Protein AF-A0A1W1VEY4-F1 (afdb_monomer_lite)

Sequence (80 aa):
MIILEKPYVSELLINSLIEDNIPVLKNAVLEEMAEKNKLKVLAEQEFKNRITVDTKLYSNSENALGWIAANLPDYYEEKK

Structure (mmCIF, N/CA/C/O backbone):
data_AF-A0A1W1VEY4-F1
#
_entry.id   AF-A0A1W1VEY4-F1
#
loop_
_atom_site.group_PDB
_atom_site.id
_atom_site.type_symbol
_atom_site.label_atom_id
_atom_site.label_alt_id
_atom_site.label_comp_id
_atom_site.label_asym_id
_atom_site.label_entity_id
_atom_site.label_seq_id
_atom_site.pdbx_PDB_ins_code
_atom_site.Cartn_x
_atom_site.Cartn_y
_atom_site.Cartn_z
_atom_site.occupancy
_atom_site.B_iso_or_equiv
_atom_site.auth_seq_id
_atom_site.auth_comp_id
_atom_site.auth_asym_id
_atom_site.auth_atom_id
_atom_site.pdbx_PDB_model_num
ATOM 1 N N . MET A 1 1 ? -2.634 2.706 -6.432 1.00 93.44 1 MET A N 1
ATOM 2 C CA . MET A 1 1 ? -2.211 1.732 -5.394 1.00 93.44 1 MET A CA 1
ATOM 3 C C . MET A 1 1 ? -1.157 2.383 -4.520 1.00 93.44 1 MET A C 1
ATOM 5 O O . MET A 1 1 ? -0.576 3.367 -4.968 1.00 93.44 1 MET A O 1
ATOM 9 N N . ILE A 1 2 ? -0.910 1.873 -3.314 1.00 94.31 2 ILE A N 1
ATOM 10 C CA . ILE A 1 2 ? 0.050 2.483 -2.384 1.00 94.31 2 ILE A CA 1
ATOM 11 C C . ILE A 1 2 ? 0.985 1.448 -1.742 1.00 94.31 2 ILE A C 1
ATOM 13 O O . ILE A 1 2 ? 0.589 0.308 -1.496 1.00 94.31 2 ILE A O 1
ATOM 17 N N . ILE A 1 3 ? 2.220 1.856 -1.464 1.00 93.81 3 ILE A N 1
ATOM 18 C CA . ILE A 1 3 ? 3.167 1.134 -0.607 1.00 93.81 3 ILE A CA 1
ATOM 19 C C . ILE A 1 3 ? 3.268 1.904 0.713 1.00 93.81 3 ILE A C 1
ATOM 21 O O . ILE A 1 3 ? 3.488 3.114 0.701 1.00 93.81 3 ILE A O 1
ATOM 25 N N . LEU A 1 4 ? 3.060 1.215 1.838 1.00 92.50 4 LEU A N 1
ATOM 26 C CA . LEU A 1 4 ? 3.166 1.803 3.173 1.00 92.50 4 LEU A CA 1
ATOM 27 C C . LEU A 1 4 ? 4.519 1.472 3.788 1.00 92.50 4 LEU A C 1
ATOM 29 O O . LEU A 1 4 ? 4.807 0.316 4.062 1.00 92.50 4 LEU A O 1
ATOM 33 N N . GLU A 1 5 ? 5.313 2.489 4.065 1.00 91.44 5 GLU A N 1
ATOM 34 C CA . GLU A 1 5 ? 6.644 2.373 4.644 1.00 91.44 5 GLU A CA 1
ATOM 35 C C . GLU A 1 5 ? 6.747 3.157 5.958 1.00 91.44 5 GLU A C 1
ATOM 37 O O . GLU A 1 5 ? 6.100 4.189 6.163 1.00 91.44 5 GLU A O 1
ATOM 42 N N . LYS A 1 6 ? 7.582 2.664 6.875 1.00 84.31 6 LYS A N 1
ATOM 43 C CA . LYS A 1 6 ? 7.903 3.375 8.117 1.00 84.31 6 LYS A CA 1
ATOM 44 C C . LYS A 1 6 ? 8.818 4.576 7.835 1.00 84.31 6 LYS A C 1
ATOM 46 O O . LYS A 1 6 ? 9.530 4.582 6.829 1.00 84.31 6 LYS A O 1
ATOM 51 N N . PRO A 1 7 ? 8.841 5.583 8.728 1.00 77.88 7 PRO A N 1
ATOM 52 C CA . PRO A 1 7 ? 8.089 5.684 9.988 1.00 77.88 7 PRO A CA 1
ATOM 53 C C . PRO A 1 7 ? 6.696 6.330 9.858 1.00 77.88 7 PRO A C 1
ATOM 55 O O . PRO A 1 7 ? 5.972 6.413 10.846 1.00 77.88 7 PRO A O 1
ATOM 58 N N . TYR A 1 8 ? 6.303 6.797 8.672 1.00 72.31 8 TYR A N 1
ATOM 59 C CA . TYR A 1 8 ? 5.195 7.745 8.515 1.00 72.31 8 TYR A CA 1
ATOM 60 C C . TYR A 1 8 ? 3.873 7.096 8.096 1.00 72.31 8 TYR A C 1
ATOM 62 O O . TYR A 1 8 ? 3.366 7.356 7.009 1.00 72.31 8 TYR A O 1
ATOM 70 N N . VAL A 1 9 ? 3.273 6.275 8.955 1.00 84.25 9 VAL A N 1
ATOM 71 C CA . VAL A 1 9 ? 1.915 5.748 8.729 1.00 84.25 9 VAL A CA 1
ATOM 72 C C . VAL A 1 9 ? 0.952 6.436 9.696 1.00 84.25 9 VAL A C 1
ATOM 74 O O . VAL A 1 9 ? 0.972 6.150 10.889 1.00 84.25 9 VAL A O 1
ATOM 77 N N . SER A 1 10 ? 0.147 7.381 9.201 1.00 87.31 10 SER A N 1
ATOM 78 C CA . SER A 1 10 ? -0.832 8.110 10.019 1.00 87.31 10 SER A CA 1
ATOM 79 C C . SER A 1 10 ? -2.201 7.431 10.009 1.00 87.31 10 SER A C 1
ATOM 81 O O . SER A 1 10 ? -2.595 6.842 9.005 1.00 87.31 10 SER A O 1
ATOM 83 N N . GLU A 1 11 ? -2.966 7.572 11.093 1.00 88.44 11 GLU A N 1
ATOM 84 C CA . GLU A 1 11 ? -4.346 7.064 11.163 1.00 88.44 11 GLU A CA 1
ATOM 85 C C . GLU A 1 11 ? -5.234 7.655 10.060 1.00 88.44 11 GLU A C 1
ATOM 87 O O . GLU A 1 11 ? -6.029 6.940 9.460 1.00 88.44 11 GLU A O 1
ATOM 92 N N . LEU A 1 12 ? -5.050 8.941 9.726 1.00 90.56 12 LEU A N 1
ATOM 93 C CA . LEU A 1 12 ? -5.775 9.592 8.630 1.00 90.56 12 LEU A CA 1
ATOM 94 C C . LEU A 1 12 ? -5.529 8.876 7.299 1.00 90.56 12 LEU A C 1
ATOM 96 O O . LEU A 1 12 ? -6.487 8.561 6.601 1.00 90.56 12 LEU A O 1
ATOM 100 N N . LEU A 1 13 ? -4.265 8.574 6.974 1.00 91.12 13 LEU A N 1
ATOM 101 C CA . LEU A 1 13 ? -3.926 7.842 5.755 1.00 91.12 13 LEU A CA 1
ATOM 102 C C . LEU A 1 13 ? -4.611 6.474 5.741 1.00 91.12 13 LEU A C 1
ATOM 104 O O . LEU A 1 13 ? -5.208 6.100 4.739 1.00 91.12 13 LEU A O 1
ATOM 108 N N . ILE A 1 14 ? -4.551 5.738 6.849 1.00 91.44 14 ILE A N 1
ATOM 109 C CA . ILE A 1 14 ? -5.158 4.408 6.947 1.00 91.44 14 ILE A CA 1
ATOM 110 C C . ILE A 1 14 ? -6.669 4.460 6.759 1.00 91.44 14 ILE A C 1
ATOM 112 O O . ILE A 1 14 ? -7.194 3.674 5.972 1.00 91.44 14 ILE A O 1
ATOM 116 N N . ASN A 1 15 ? -7.345 5.410 7.401 1.00 92.69 15 ASN A N 1
ATOM 117 C CA . ASN A 1 15 ? -8.783 5.601 7.240 1.00 92.69 15 ASN A CA 1
ATOM 118 C C . ASN A 1 15 ? -9.140 5.886 5.779 1.00 92.69 15 ASN A C 1
ATOM 120 O O . ASN A 1 15 ? -9.965 5.169 5.219 1.00 92.69 15 ASN A O 1
ATOM 124 N N . SER A 1 16 ? -8.427 6.802 5.114 1.00 92.94 16 SER A N 1
ATOM 125 C CA . SER A 1 16 ? -8.650 7.080 3.690 1.00 92.94 16 SER A CA 1
ATOM 126 C C . SER A 1 16 ? -8.433 5.844 2.807 1.00 92.94 16 SER A C 1
ATOM 128 O O . SER A 1 16 ? -9.223 5.579 1.906 1.00 92.94 16 SER A O 1
ATOM 130 N N . LEU A 1 17 ? -7.402 5.033 3.077 1.00 94.25 17 LEU A N 1
ATOM 131 C CA . LEU A 1 17 ? -7.151 3.800 2.317 1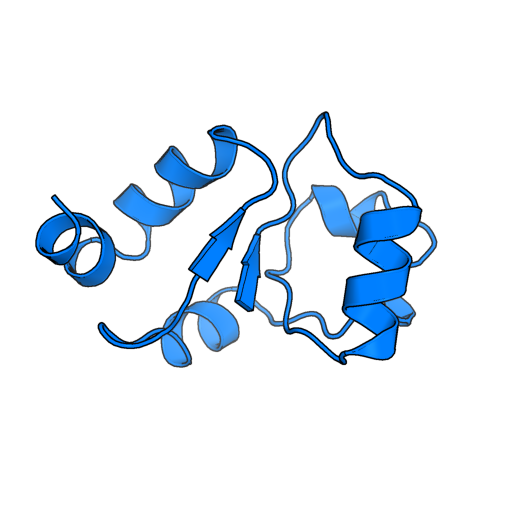.00 94.25 17 LEU A CA 1
ATOM 132 C C . LEU A 1 17 ? -8.259 2.753 2.499 1.00 94.25 17 LEU A C 1
ATOM 134 O O . LEU A 1 17 ? -8.562 2.020 1.553 1.00 94.25 17 LEU A O 1
ATOM 138 N N . ILE A 1 18 ? -8.846 2.671 3.696 1.00 94.12 18 ILE A N 1
ATOM 139 C CA . ILE A 1 18 ? -9.982 1.792 3.992 1.00 94.12 18 ILE A CA 1
ATOM 140 C C . ILE A 1 18 ? -11.239 2.298 3.274 1.00 94.12 18 ILE A C 1
ATOM 142 O O . ILE A 1 18 ? -11.885 1.516 2.575 1.00 94.12 18 ILE A O 1
ATOM 146 N N . GLU A 1 19 ? -11.561 3.586 3.421 1.00 95.25 19 GLU A N 1
ATOM 147 C CA . GLU A 1 19 ? -12.754 4.228 2.852 1.00 95.25 19 GLU A CA 1
ATOM 148 C C . GLU A 1 19 ? -12.783 4.133 1.322 1.00 95.25 19 GLU A C 1
ATOM 150 O O . GLU A 1 19 ? -13.767 3.666 0.747 1.00 95.25 19 GLU A O 1
ATOM 155 N N . ASP A 1 20 ? -11.671 4.467 0.666 1.00 94.69 20 ASP A N 1
ATOM 156 C CA . ASP A 1 20 ? -11.558 4.450 -0.796 1.00 94.69 20 ASP A CA 1
ATOM 157 C C . ASP A 1 20 ? -11.219 3.057 -1.362 1.00 94.69 20 ASP A C 1
ATOM 159 O O . ASP A 1 20 ? -11.057 2.879 -2.573 1.00 94.69 20 ASP A O 1
ATOM 163 N N . ASN A 1 21 ? -11.090 2.043 -0.497 1.00 94.00 21 ASN A N 1
ATOM 164 C CA . ASN A 1 21 ? -10.728 0.671 -0.860 1.00 94.00 21 ASN A CA 1
ATOM 165 C C . ASN A 1 21 ? -9.446 0.598 -1.721 1.00 94.00 21 ASN A C 1
ATOM 167 O O . ASN A 1 21 ? -9.346 -0.180 -2.685 1.00 94.00 21 ASN A O 1
ATOM 171 N N . ILE A 1 22 ? -8.457 1.432 -1.390 1.00 94.56 22 ILE A N 1
ATOM 172 C CA . ILE A 1 22 ? -7.220 1.566 -2.160 1.00 94.56 22 ILE A CA 1
ATOM 173 C C . ILE A 1 22 ? -6.329 0.339 -1.902 1.00 94.56 22 ILE A C 1
ATOM 175 O O . ILE A 1 22 ? -6.036 0.026 -0.748 1.00 94.56 22 ILE A O 1
ATOM 179 N N . PRO A 1 23 ? -5.851 -0.359 -2.953 1.00 95.25 23 PRO A N 1
ATOM 180 C CA . PRO A 1 23 ? -4.980 -1.513 -2.771 1.00 95.25 23 PRO A CA 1
ATOM 181 C C . PRO A 1 23 ? -3.603 -1.141 -2.206 1.00 95.25 23 PRO A C 1
ATOM 183 O O . PRO A 1 23 ? -2.944 -0.231 -2.727 1.00 95.25 23 PRO A O 1
ATOM 186 N N . VAL A 1 24 ? -3.159 -1.908 -1.206 1.00 94.62 24 VAL A N 1
ATOM 187 C CA . VAL A 1 24 ? -1.880 -1.747 -0.497 1.00 94.62 24 VAL A CA 1
ATOM 188 C C . VAL A 1 24 ? -0.999 -2.985 -0.678 1.00 94.62 24 VAL A C 1
ATOM 190 O O . VAL A 1 24 ? -1.497 -4.112 -0.636 1.00 94.62 24 VAL A O 1
ATOM 193 N N . LEU A 1 25 ? 0.309 -2.794 -0.858 1.00 94.81 25 LEU A N 1
ATOM 194 C CA . LEU A 1 25 ? 1.281 -3.891 -0.918 1.00 94.81 25 LEU A CA 1
ATOM 195 C C . LEU A 1 25 ? 1.429 -4.582 0.445 1.00 94.81 25 LEU A C 1
ATOM 197 O O . LEU A 1 25 ? 1.717 -3.918 1.436 1.00 94.81 25 LEU A O 1
ATOM 201 N N . LYS A 1 26 ? 1.317 -5.916 0.484 1.00 93.00 26 LYS A N 1
ATOM 202 C CA . LYS A 1 26 ? 1.655 -6.728 1.660 1.00 93.00 26 LYS A CA 1
ATOM 203 C C . LYS A 1 26 ? 3.151 -6.630 1.972 1.00 93.00 26 LYS A C 1
ATOM 205 O O . LYS A 1 26 ? 3.964 -7.166 1.225 1.00 93.00 26 LYS A O 1
ATOM 210 N N . ASN A 1 27 ? 3.496 -6.013 3.097 1.00 90.62 27 ASN A N 1
ATOM 211 C CA . ASN A 1 27 ? 4.861 -5.915 3.612 1.00 90.62 27 ASN A CA 1
ATOM 212 C C . ASN A 1 27 ? 4.885 -6.001 5.151 1.00 90.62 27 ASN A C 1
ATOM 214 O O . ASN A 1 27 ? 3.837 -6.098 5.793 1.00 90.62 27 ASN A O 1
ATOM 218 N N . ALA A 1 28 ? 6.084 -5.949 5.737 1.00 88.94 28 ALA A N 1
ATOM 219 C CA . ALA A 1 28 ? 6.280 -6.038 7.186 1.00 88.94 28 ALA A CA 1
ATOM 220 C C . ALA A 1 28 ? 5.540 -4.931 7.961 1.00 88.94 28 ALA A C 1
ATOM 222 O O . ALA A 1 28 ? 5.014 -5.188 9.040 1.00 88.94 28 ALA A O 1
ATOM 223 N N . VAL A 1 29 ? 5.424 -3.727 7.383 1.00 89.00 29 VAL A N 1
ATOM 224 C CA . VAL A 1 29 ? 4.709 -2.604 8.010 1.00 89.00 29 VAL A CA 1
ATOM 225 C C . VAL A 1 29 ? 3.255 -2.972 8.283 1.00 89.00 29 VAL A C 1
ATOM 227 O O . VAL A 1 29 ? 2.778 -2.764 9.395 1.00 89.00 29 VAL A O 1
ATOM 230 N N . LEU A 1 30 ? 2.567 -3.588 7.318 1.00 86.81 30 LEU A N 1
ATOM 231 C CA . LEU A 1 30 ? 1.193 -4.051 7.516 1.00 86.81 30 LEU A CA 1
ATOM 232 C C . LEU A 1 30 ? 1.078 -5.150 8.571 1.00 86.81 30 LEU A C 1
ATOM 234 O O . LEU A 1 30 ? 0.043 -5.246 9.221 1.00 86.81 30 LEU A O 1
ATOM 238 N N . GLU A 1 31 ? 2.090 -5.998 8.754 1.00 84.44 31 GLU A N 1
ATOM 239 C CA . GLU A 1 31 ? 2.010 -7.076 9.745 1.00 84.44 31 GLU A CA 1
ATOM 240 C C . GLU A 1 31 ? 1.942 -6.546 11.178 1.00 84.44 31 GLU A C 1
ATOM 242 O O . GLU A 1 31 ? 1.236 -7.137 12.004 1.00 84.44 31 GLU A O 1
ATOM 247 N N . GLU A 1 32 ? 2.599 -5.412 11.422 1.00 84.94 32 GLU A N 1
ATOM 248 C CA . GLU A 1 32 ? 2.643 -4.691 12.695 1.00 84.94 32 GLU A CA 1
ATOM 249 C C . GLU A 1 32 ? 1.406 -3.807 12.937 1.00 84.94 32 GLU A C 1
ATOM 251 O O . GLU A 1 32 ? 1.204 -3.305 14.042 1.00 84.94 32 GLU A O 1
ATOM 256 N N . MET A 1 33 ? 0.548 -3.626 11.929 1.00 84.12 33 MET A N 1
ATOM 257 C CA . MET A 1 33 ? -0.653 -2.802 12.033 1.00 84.12 33 MET A CA 1
ATOM 258 C C . MET A 1 33 ? -1.856 -3.582 12.571 1.00 84.12 33 MET A C 1
ATOM 260 O O . MET A 1 33 ? -2.236 -4.628 12.040 1.00 84.12 33 MET A O 1
ATOM 264 N N . ALA A 1 34 ? -2.542 -3.011 13.563 1.00 79.75 34 ALA A N 1
ATOM 265 C CA . ALA A 1 34 ? -3.778 -3.577 14.110 1.00 79.75 34 ALA A CA 1
ATOM 266 C C . ALA A 1 34 ? -4.916 -3.645 13.069 1.00 79.75 34 ALA A C 1
ATOM 268 O O . ALA A 1 34 ? -5.740 -4.558 13.088 1.00 79.75 34 ALA A O 1
ATOM 269 N N . GLU A 1 35 ? -4.947 -2.702 12.126 1.00 83.12 35 GLU A N 1
ATOM 270 C CA . GLU A 1 35 ? -6.048 -2.518 11.170 1.00 83.12 35 GLU A CA 1
ATOM 271 C C . GLU A 1 35 ? -5.833 -3.213 9.824 1.00 83.12 35 GLU A C 1
ATOM 273 O O . GLU A 1 35 ? -6.641 -3.063 8.909 1.00 83.12 35 GLU A O 1
ATOM 278 N N . LYS A 1 36 ? -4.780 -4.029 9.703 1.00 80.00 36 LYS A N 1
ATOM 279 C CA . LYS A 1 36 ? -4.405 -4.709 8.454 1.00 80.00 36 LYS A CA 1
ATOM 280 C C . LYS A 1 36 ? -5.532 -5.517 7.810 1.00 80.00 36 LYS A C 1
ATOM 282 O O . LYS A 1 36 ? -5.579 -5.629 6.593 1.00 80.00 36 LYS A O 1
ATOM 287 N N . ASN A 1 37 ? -6.460 -6.035 8.616 1.00 86.00 37 ASN A N 1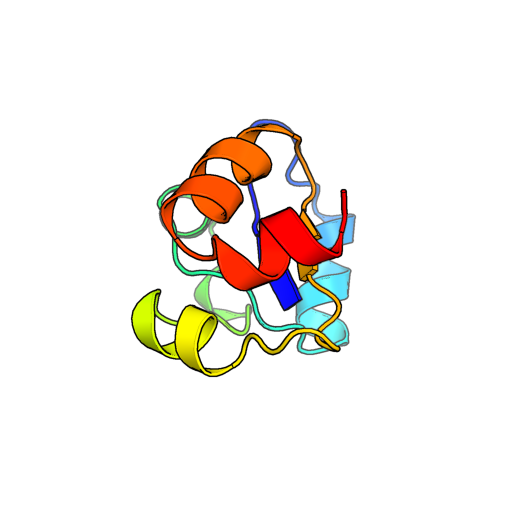
ATOM 288 C CA . ASN A 1 37 ? -7.603 -6.821 8.146 1.00 86.00 37 ASN A CA 1
ATOM 289 C C . ASN A 1 37 ? -8.712 -5.966 7.501 1.00 86.00 37 ASN A C 1
ATOM 291 O O . ASN A 1 37 ? -9.570 -6.514 6.817 1.00 86.00 37 ASN A O 1
ATOM 295 N N . LYS A 1 38 ? -8.720 -4.646 7.736 1.00 91.38 38 LYS A N 1
ATOM 296 C CA . LYS A 1 38 ? -9.663 -3.701 7.113 1.00 91.38 38 LYS A CA 1
ATOM 297 C C . LYS A 1 38 ? -9.140 -3.156 5.782 1.00 91.38 38 LYS A C 1
ATOM 299 O O . LYS A 1 38 ? -9.919 -2.671 4.968 1.00 91.38 38 LYS A O 1
ATOM 304 N N . LEU A 1 39 ? -7.824 -3.206 5.578 1.00 92.56 39 LEU A N 1
ATOM 305 C CA . LEU A 1 39 ? -7.172 -2.723 4.369 1.00 92.56 39 LEU A CA 1
ATOM 306 C C . LEU A 1 39 ? -7.309 -3.735 3.233 1.00 92.56 39 LEU A C 1
ATOM 308 O O . LEU A 1 39 ? -7.281 -4.951 3.432 1.00 92.56 39 LEU A O 1
ATOM 312 N N . LYS A 1 40 ? -7.372 -3.226 2.004 1.00 94.75 40 LYS A N 1
ATOM 313 C CA . LYS A 1 40 ? -7.285 -4.055 0.804 1.00 94.75 40 LYS A CA 1
ATOM 314 C C . LYS A 1 40 ? -5.828 -4.425 0.529 1.00 94.75 40 LYS A C 1
ATOM 316 O O . LYS A 1 40 ? -5.136 -3.761 -0.242 1.00 94.75 40 LYS A O 1
ATOM 321 N N . VAL A 1 41 ? -5.363 -5.485 1.174 1.00 94.19 41 VAL A N 1
ATOM 322 C CA . VAL A 1 41 ? -3.976 -5.951 1.067 1.00 94.19 41 VAL A CA 1
ATOM 323 C C . VAL A 1 41 ? -3.807 -6.877 -0.136 1.00 94.19 41 VAL A C 1
ATOM 325 O O . VAL A 1 41 ? -4.529 -7.862 -0.270 1.00 94.19 41 VAL A O 1
ATOM 328 N N . LEU A 1 42 ? -2.825 -6.588 -0.990 1.00 94.69 42 LEU A N 1
ATOM 329 C CA . LEU A 1 42 ? -2.431 -7.453 -2.102 1.00 94.69 42 LEU A CA 1
ATOM 330 C C . LEU A 1 42 ? -1.108 -8.144 -1.780 1.00 94.69 42 LEU A C 1
ATOM 332 O O . LEU A 1 42 ? -0.161 -7.503 -1.325 1.00 94.69 42 LEU A O 1
ATOM 336 N N . ALA A 1 43 ? -1.016 -9.441 -2.066 1.00 93.75 43 ALA A N 1
ATOM 337 C CA . ALA A 1 43 ? 0.265 -10.140 -2.043 1.00 93.75 43 ALA A CA 1
ATOM 338 C C . ALA A 1 43 ? 1.232 -9.527 -3.067 1.00 93.75 43 ALA A C 1
ATOM 340 O O . ALA A 1 43 ? 0.800 -8.977 -4.077 1.00 93.75 43 ALA A O 1
ATOM 341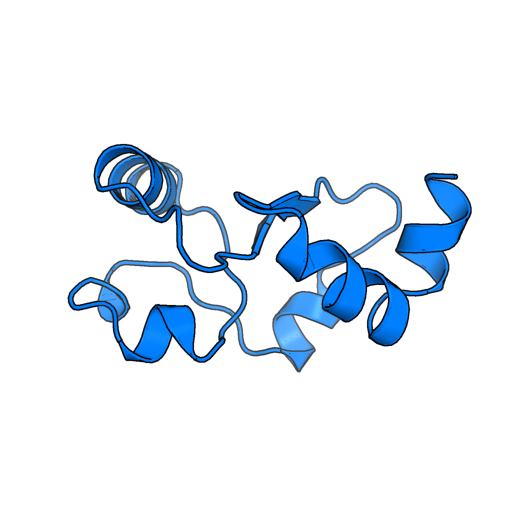 N N . GLU A 1 44 ? 2.537 -9.669 -2.835 1.00 93.00 44 GLU A N 1
ATOM 342 C CA . GLU A 1 44 ? 3.565 -9.030 -3.661 1.00 93.00 44 GLU A CA 1
ATOM 343 C C . GLU A 1 44 ? 3.401 -9.322 -5.161 1.00 93.00 44 GLU A C 1
ATOM 345 O O . GLU A 1 44 ? 3.380 -8.403 -5.978 1.00 93.00 44 GLU A O 1
ATOM 350 N N . GLN A 1 45 ? 3.205 -10.593 -5.521 1.00 92.94 45 GLN A N 1
ATOM 351 C CA . GLN A 1 45 ? 3.025 -10.994 -6.915 1.00 92.94 45 GLN A CA 1
ATOM 352 C C . GLN A 1 45 ? 1.743 -10.416 -7.529 1.00 92.94 45 GLN A C 1
ATOM 354 O O . GLN A 1 45 ? 1.751 -9.970 -8.673 1.00 92.94 45 GLN A O 1
ATOM 359 N N . GLU A 1 46 ? 0.642 -10.391 -6.775 1.00 93.88 46 GLU A N 1
ATOM 360 C CA . GLU A 1 46 ? -0.616 -9.80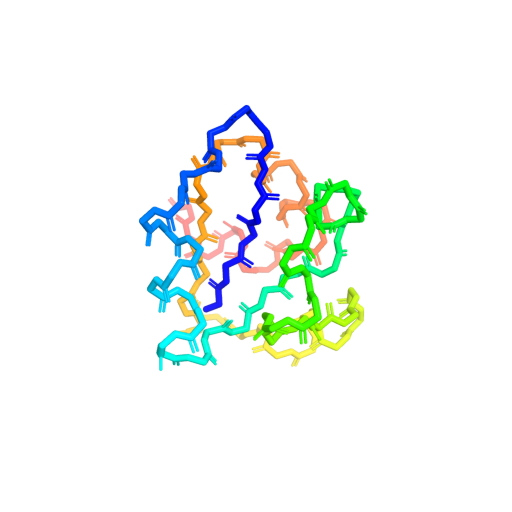8 -7.249 1.00 93.88 46 GLU A CA 1
ATOM 361 C C . GLU A 1 46 ? -0.493 -8.290 -7.424 1.00 93.88 46 GLU A C 1
ATOM 363 O O . GLU A 1 46 ? -0.995 -7.737 -8.400 1.00 93.88 46 GLU A O 1
ATOM 368 N N . PHE A 1 47 ? 0.210 -7.623 -6.509 1.00 94.50 47 PHE A N 1
ATOM 369 C CA . PHE A 1 47 ? 0.483 -6.194 -6.582 1.00 94.50 47 PHE A CA 1
ATOM 370 C C . PHE A 1 47 ? 1.295 -5.856 -7.835 1.00 94.50 47 PHE A C 1
ATOM 372 O O . PHE A 1 47 ? 0.880 -4.995 -8.607 1.00 94.50 47 PHE A O 1
ATOM 379 N N . LYS A 1 48 ? 2.393 -6.588 -8.080 1.00 92.75 48 LYS A N 1
ATOM 380 C CA . LYS A 1 48 ? 3.229 -6.465 -9.286 1.00 92.75 48 LYS A CA 1
ATOM 381 C C . LYS A 1 48 ? 2.412 -6.651 -10.564 1.00 92.75 48 LYS A C 1
ATOM 383 O O . LYS A 1 48 ? 2.461 -5.803 -11.444 1.00 92.75 48 LYS A O 1
ATOM 388 N N . ASN A 1 49 ? 1.592 -7.701 -10.626 1.00 92.38 49 ASN A N 1
ATOM 389 C CA . ASN A 1 49 ? 0.774 -8.010 -11.803 1.00 92.38 49 ASN A CA 1
ATOM 390 C C . ASN A 1 49 ? -0.287 -6.940 -12.119 1.00 92.38 49 ASN A C 1
ATOM 392 O O . ASN A 1 49 ? -0.785 -6.888 -13.240 1.00 92.38 49 ASN A O 1
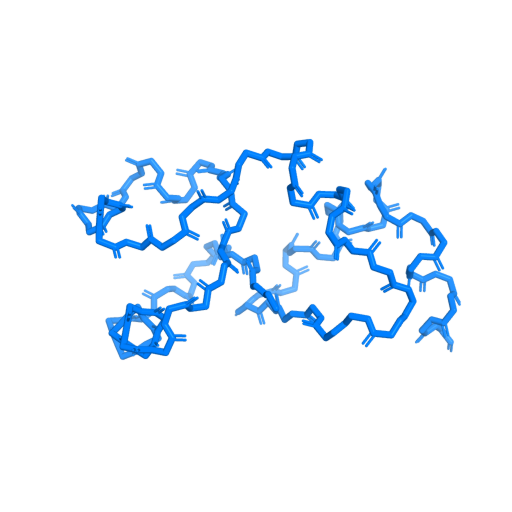ATOM 396 N N . ARG A 1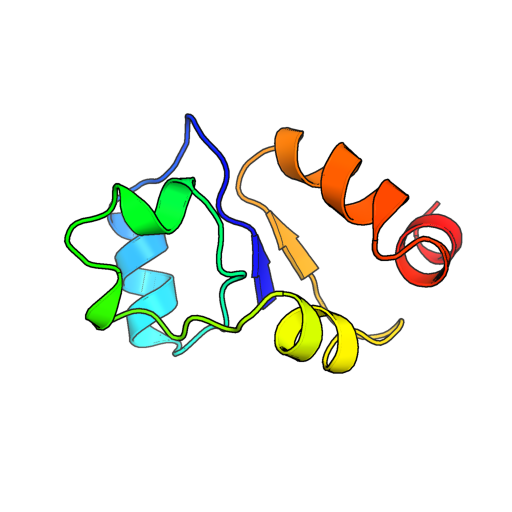 50 ? -0.671 -6.113 -11.139 1.00 92.00 50 ARG A N 1
ATOM 397 C CA . ARG A 1 50 ? -1.609 -4.998 -11.340 1.00 92.00 50 ARG A CA 1
ATOM 398 C C . ARG A 1 50 ? -0.926 -3.695 -11.738 1.00 92.00 50 ARG A C 1
ATOM 400 O O . ARG A 1 50 ? -1.633 -2.739 -12.043 1.00 92.00 50 ARG A O 1
ATOM 407 N N . ILE A 1 51 ? 0.405 -3.637 -11.711 1.00 90.88 51 ILE A N 1
ATOM 408 C CA . ILE A 1 51 ? 1.152 -2.444 -12.103 1.00 90.88 51 ILE A CA 1
ATOM 409 C C . ILE A 1 51 ? 1.383 -2.484 -13.604 1.00 90.88 51 ILE A C 1
ATOM 411 O O . ILE A 1 51 ? 1.976 -3.410 -14.146 1.00 90.88 51 ILE A O 1
ATOM 415 N N . THR A 1 52 ? 0.931 -1.427 -14.254 1.00 87.44 52 THR A N 1
ATOM 416 C CA . THR A 1 52 ? 1.242 -1.078 -15.639 1.00 87.44 52 THR A CA 1
ATOM 417 C C . THR A 1 52 ? 1.895 0.306 -15.668 1.00 87.44 52 THR A C 1
ATOM 419 O O . THR A 1 52 ? 1.855 1.024 -14.665 1.00 87.44 52 THR A O 1
ATOM 422 N N . VAL A 1 53 ? 2.445 0.725 -16.811 1.00 80.06 53 VAL A N 1
ATOM 423 C CA . VAL A 1 53 ? 3.053 2.065 -16.972 1.00 80.06 53 VAL A CA 1
ATOM 424 C C . VAL A 1 53 ? 2.096 3.222 -16.614 1.00 80.06 53 VAL A C 1
ATOM 426 O O . VAL A 1 53 ? 2.503 4.250 -16.057 1.00 80.06 53 VAL A O 1
ATOM 429 N N . ASP A 1 54 ? 0.798 3.030 -16.857 1.00 85.12 54 ASP A N 1
ATOM 430 C CA . ASP A 1 54 ? -0.264 4.002 -16.564 1.00 85.12 54 ASP A CA 1
ATOM 431 C C . ASP A 1 54 ? -0.775 3.942 -15.118 1.00 85.12 54 ASP A C 1
ATOM 433 O O . ASP A 1 54 ? -1.562 4.788 -14.679 1.00 85.12 54 ASP A O 1
ATOM 437 N N . THR A 1 55 ? -0.355 2.939 -14.346 1.00 88.88 55 THR A N 1
ATOM 438 C CA . THR A 1 55 ? -0.822 2.767 -12.972 1.00 88.88 55 THR A CA 1
ATOM 439 C C . THR A 1 55 ? -0.253 3.860 -12.078 1.00 88.88 55 THR A C 1
ATOM 441 O O . THR A 1 55 ? 0.955 4.027 -11.956 1.00 88.88 55 THR A O 1
ATOM 444 N N . LYS A 1 56 ? -1.125 4.578 -11.364 1.00 89.75 56 LYS A N 1
ATOM 445 C CA . LYS A 1 56 ? -0.684 5.512 -10.321 1.00 89.75 56 LYS A CA 1
ATOM 446 C C . LYS A 1 56 ? -0.281 4.739 -9.063 1.00 89.75 56 LYS A C 1
ATOM 448 O O . LYS A 1 56 ? -1.141 4.248 -8.315 1.00 89.75 56 LYS A O 1
ATOM 453 N N . LEU A 1 57 ? 1.027 4.620 -8.852 1.00 91.69 57 LEU A N 1
ATOM 454 C CA . LEU A 1 57 ? 1.630 4.074 -7.640 1.00 91.69 57 LEU A CA 1
ATOM 455 C C . LEU A 1 57 ? 2.077 5.211 -6.717 1.00 91.69 57 LEU A C 1
ATOM 457 O O . LEU A 1 57 ? 2.836 6.085 -7.126 1.00 91.69 57 LEU A O 1
ATOM 461 N N . TYR A 1 58 ? 1.615 5.170 -5.473 1.00 92.00 58 TYR A N 1
ATOM 462 C CA . TYR A 1 58 ? 1.966 6.129 -4.431 1.00 92.00 58 TYR A CA 1
ATOM 463 C C . TYR A 1 58 ? 2.773 5.457 -3.321 1.00 92.00 58 TYR A C 1
ATOM 465 O O . TYR A 1 58 ? 2.723 4.240 -3.136 1.00 92.00 58 TYR A O 1
ATOM 473 N N . SER A 1 59 ? 3.482 6.271 -2.549 1.00 92.00 59 SER A N 1
ATOM 474 C CA . SER A 1 59 ? 4.127 5.869 -1.305 1.00 92.00 59 SER A CA 1
ATOM 475 C C . SER A 1 59 ? 4.022 7.006 -0.295 1.00 92.00 59 SER A C 1
ATOM 477 O O . SER A 1 59 ? 3.985 8.175 -0.673 1.00 92.00 59 SER A O 1
ATOM 479 N N . ASN A 1 60 ? 3.980 6.661 0.986 1.00 90.31 60 ASN A N 1
ATOM 480 C CA . ASN A 1 60 ? 4.067 7.602 2.103 1.00 90.31 60 ASN A CA 1
ATOM 481 C C . ASN A 1 60 ? 5.521 7.925 2.516 1.00 90.31 60 ASN A C 1
ATOM 483 O O . ASN A 1 60 ? 5.731 8.784 3.368 1.00 90.31 60 ASN A O 1
ATOM 487 N N . SER A 1 61 ? 6.516 7.226 1.960 1.00 88.19 61 SER A N 1
ATOM 488 C CA . SER A 1 61 ? 7.940 7.410 2.269 1.00 88.19 61 SER A CA 1
ATOM 489 C C . SER A 1 61 ? 8.832 7.065 1.071 1.00 88.19 61 SER A C 1
ATOM 491 O O . SER A 1 61 ? 8.518 6.185 0.264 1.00 88.19 61 SER A O 1
ATOM 493 N N . GLU A 1 62 ? 9.985 7.726 0.975 1.00 86.12 62 GLU A N 1
ATOM 494 C CA . GLU A 1 62 ? 11.009 7.460 -0.044 1.00 86.12 62 GLU A CA 1
ATOM 495 C C . GLU A 1 62 ? 11.636 6.064 0.090 1.00 86.12 62 GLU A C 1
ATOM 497 O O . GLU A 1 62 ? 12.177 5.540 -0.882 1.00 86.12 62 GLU A O 1
ATOM 502 N N . ASN A 1 63 ? 11.486 5.403 1.245 1.00 87.00 63 ASN A N 1
ATOM 503 C CA . ASN A 1 63 ? 11.958 4.029 1.462 1.00 87.00 63 ASN A CA 1
ATOM 504 C C . ASN A 1 63 ? 11.378 3.034 0.442 1.00 87.00 63 ASN A C 1
ATOM 506 O O . ASN A 1 63 ? 12.028 2.048 0.093 1.00 87.00 63 ASN A O 1
ATOM 510 N N . ALA A 1 64 ? 10.192 3.320 -0.105 1.00 89.75 64 ALA A N 1
ATOM 511 C CA . ALA A 1 64 ? 9.578 2.478 -1.125 1.00 89.75 64 ALA A CA 1
ATOM 512 C C . ALA A 1 64 ? 10.316 2.524 -2.474 1.00 89.75 64 ALA A C 1
ATOM 514 O O . ALA A 1 64 ? 10.176 1.590 -3.263 1.00 89.75 64 ALA A O 1
ATOM 515 N N . LEU A 1 65 ? 11.113 3.564 -2.755 1.00 88.12 65 LEU A N 1
ATOM 516 C CA . LEU A 1 65 ? 11.811 3.717 -4.038 1.00 88.12 65 LEU A CA 1
ATOM 517 C C . LEU A 1 65 ? 12.769 2.555 -4.311 1.00 88.12 65 LEU A C 1
ATOM 519 O O . LEU A 1 65 ? 12.832 2.077 -5.440 1.00 88.12 65 LEU A O 1
ATOM 523 N N . GLY A 1 66 ? 13.465 2.062 -3.281 1.00 89.19 66 GLY A N 1
ATOM 524 C CA . GLY A 1 66 ? 14.363 0.914 -3.417 1.00 89.19 66 GLY A CA 1
ATOM 525 C C . GLY A 1 66 ? 13.616 -0.360 -3.811 1.00 89.19 66 GLY A C 1
ATOM 526 O O . GLY A 1 66 ? 14.046 -1.079 -4.713 1.00 89.19 66 GLY A O 1
ATOM 527 N N . TRP A 1 67 ? 12.455 -0.609 -3.193 1.00 91.25 67 TRP A N 1
ATOM 528 C CA . TRP A 1 67 ? 11.609 -1.742 -3.565 1.00 91.25 67 TRP A CA 1
ATOM 529 C C . TRP A 1 67 ? 11.061 -1.578 -4.987 1.00 91.25 67 TRP A C 1
ATOM 531 O O . TRP A 1 67 ? 11.120 -2.532 -5.759 1.00 91.25 67 TRP A O 1
ATOM 541 N N . ILE A 1 68 ? 10.593 -0.380 -5.360 1.00 91.12 68 ILE A N 1
ATOM 542 C CA . ILE A 1 68 ? 10.070 -0.092 -6.705 1.00 91.12 68 ILE A CA 1
ATOM 543 C C . ILE A 1 68 ? 11.148 -0.333 -7.764 1.00 91.12 68 ILE A C 1
ATOM 545 O O . ILE A 1 68 ? 10.901 -1.079 -8.702 1.00 91.12 68 ILE A O 1
ATOM 549 N N . ALA A 1 69 ? 12.351 0.219 -7.599 1.00 89.75 69 ALA A N 1
ATOM 550 C CA . ALA A 1 69 ? 13.427 0.055 -8.576 1.00 89.75 69 ALA A CA 1
ATOM 551 C C . ALA A 1 69 ? 13.862 -1.414 -8.740 1.00 89.75 69 ALA A C 1
ATOM 553 O O . ALA A 1 69 ? 14.186 -1.841 -9.844 1.00 89.75 69 ALA A O 1
ATOM 554 N N . ALA A 1 70 ? 13.838 -2.203 -7.660 1.00 90.69 70 ALA A N 1
ATOM 555 C CA . ALA A 1 70 ? 14.210 -3.617 -7.697 1.00 90.69 70 ALA A CA 1
ATOM 556 C C . ALA A 1 70 ? 13.119 -4.534 -8.279 1.00 90.69 70 ALA A C 1
ATOM 558 O O . ALA A 1 70 ? 13.428 -5.600 -8.806 1.00 90.69 70 ALA A O 1
ATOM 559 N N . ASN A 1 71 ? 11.845 -4.155 -8.150 1.00 91.50 71 ASN A N 1
ATOM 560 C CA . ASN A 1 71 ? 10.708 -5.029 -8.457 1.00 91.50 71 ASN A CA 1
ATOM 561 C C . ASN A 1 71 ? 9.887 -4.586 -9.670 1.00 91.50 71 ASN A C 1
ATOM 563 O O . ASN A 1 71 ? 9.107 -5.383 -10.187 1.00 91.50 71 ASN A O 1
ATOM 567 N N . LEU A 1 72 ? 10.022 -3.326 -10.080 1.00 90.31 72 LEU A N 1
ATOM 568 C CA . LEU A 1 72 ? 9.262 -2.679 -11.146 1.00 90.31 72 LEU A CA 1
ATOM 569 C C . LEU A 1 72 ? 10.199 -1.801 -12.010 1.00 90.31 72 LEU A C 1
ATOM 571 O O . LEU A 1 72 ? 9.979 -0.590 -12.099 1.00 90.31 72 LEU A O 1
ATOM 575 N N . PRO A 1 73 ? 11.259 -2.373 -12.615 1.00 86.38 73 PRO A N 1
ATOM 576 C CA . PRO A 1 73 ? 12.268 -1.607 -13.348 1.00 86.38 73 PRO A CA 1
ATOM 577 C C . PRO A 1 73 ? 11.675 -0.834 -14.532 1.00 86.38 73 PRO A C 1
ATOM 579 O O . PRO A 1 73 ? 11.878 0.375 -14.601 1.00 86.38 73 PRO A O 1
ATOM 582 N N . ASP A 1 74 ? 10.842 -1.467 -15.368 1.00 84.50 74 ASP A N 1
ATOM 583 C CA . ASP A 1 74 ? 10.170 -0.798 -16.495 1.00 84.50 74 ASP A CA 1
ATOM 584 C C . ASP A 1 74 ? 9.331 0.409 -16.038 1.00 84.50 74 ASP A C 1
ATOM 586 O O . ASP A 1 74 ? 9.418 1.499 -16.599 1.00 84.50 74 ASP A O 1
ATOM 590 N N . TYR A 1 75 ? 8.576 0.253 -14.944 1.00 84.38 75 TYR A N 1
ATOM 591 C CA . TYR A 1 75 ? 7.787 1.344 -14.363 1.00 84.38 75 TYR A CA 1
ATOM 592 C C . TYR A 1 75 ? 8.668 2.483 -13.822 1.00 84.38 75 TYR A C 1
ATOM 594 O O . TYR A 1 75 ? 8.272 3.647 -13.867 1.00 84.38 75 TYR A O 1
ATOM 602 N N . TYR A 1 76 ? 9.840 2.164 -13.269 1.00 80.25 76 TYR A N 1
ATOM 603 C CA . TYR A 1 76 ? 10.756 3.148 -12.693 1.00 80.25 76 TYR A CA 1
ATOM 604 C C . TYR A 1 76 ? 11.515 3.935 -13.771 1.00 80.25 76 TYR A C 1
ATOM 606 O O . TYR A 1 76 ? 11.701 5.144 -13.628 1.00 80.25 76 TYR A O 1
ATOM 614 N N . GLU A 1 77 ? 11.933 3.276 -14.852 1.00 75.75 77 GLU A N 1
ATOM 615 C CA . GLU A 1 77 ? 12.688 3.898 -15.943 1.00 75.75 77 GLU A CA 1
ATOM 616 C C . GLU A 1 77 ? 11.832 4.846 -16.792 1.00 75.75 77 GLU A C 1
ATOM 618 O O . GLU A 1 77 ? 12.310 5.917 -17.152 1.00 75.75 77 GLU A O 1
ATOM 623 N N . GLU A 1 78 ? 10.556 4.533 -17.039 1.00 67.88 78 GLU A N 1
ATOM 624 C CA . GLU A 1 78 ? 9.649 5.413 -17.801 1.00 67.88 78 GLU A CA 1
ATOM 625 C C . GLU A 1 78 ? 9.201 6.673 -17.035 1.00 67.88 78 GLU A C 1
ATOM 627 O O . GLU A 1 78 ? 8.604 7.582 -17.615 1.00 67.88 78 GLU A O 1
ATOM 632 N N . LYS A 1 79 ? 9.453 6.736 -15.722 1.00 65.00 79 LYS A N 1
ATOM 633 C CA . LYS A 1 79 ? 9.152 7.905 -14.876 1.00 65.00 79 LYS A CA 1
ATOM 634 C C . LYS A 1 79 ? 10.384 8.772 -14.574 1.00 65.00 79 LYS A C 1
ATOM 636 O O . LYS A 1 79 ? 10.229 9.763 -13.858 1.00 65.00 79 LYS A O 1
ATOM 641 N N . LYS A 1 80 ? 11.571 8.402 -15.073 1.00 58.06 80 LYS A N 1
ATOM 642 C CA . LYS A 1 80 ? 12.779 9.246 -15.058 1.00 58.06 80 LYS A CA 1
ATOM 643 C C . LYS A 1 80 ? 12.713 10.326 -16.132 1.00 58.06 80 LYS A C 1
ATOM 645 O O . LYS A 1 80 ? 13.209 11.434 -15.832 1.00 58.06 80 LYS A O 1
#

Radius of gyration: 12.26 Å; chains: 1; bounding box: 27×21×32 Å

Secondary structure (DSSP, 8-state):
-EE--SS---HHHHHHHHHTT--EE--HHHHT-TTTTTS-EE-HHHHHHT--TT---EESSTTHHHHHHHH-HHHHHTT-

Organism: NCBI:txid656914

Foldseek 3Di:
DEEEDPDDDDPVNVVVQLVVLPEYEDDPVLVPDPCSVSHNYDYPVRVLVPDDLPDDYYYPDPVCVVVCCVRPVVNNVVVD

pLDDT: mean 88.46, std 6.92, range [58.06, 95.25]